Protein AF-A0A6I4ZKC5-F1 (afdb_monomer_lite)

pLDDT: mean 82.34, std 15.66, range [37.69, 96.44]

Sequence (101 aa):
MPADLEAIVAAARRGTLEFTDHYIHERMGMDRRPWYSEVIFGIAHGEPRIMDDDRGERDPRGAVCTIACQAPDGTNLIALVNYEAEPMRLITAYPADEENP

Foldseek 3Di:
DWDDLVVVLVCLVVVNAAEDCLAPPDDPPDPFFDDPNQVSCFSNPFPKDWPDWDQQPPDVVGTKTWIWGAGPVGFIKIWIWQVVDVVIYTYGMGTPPDDDD

Structure (mmCIF, N/CA/C/O backbone):
data_AF-A0A6I4ZKC5-F1
#
_entry.id   AF-A0A6I4ZKC5-F1
#
loop_
_atom_site.group_PDB
_atom_site.id
_atom_site.type_symbol
_atom_site.label_atom_id
_atom_site.label_alt_id
_atom_site.label_comp_id
_atom_site.label_asym_id
_atom_site.label_entity_id
_atom_site.label_seq_id
_atom_site.pdbx_PDB_ins_code
_atom_site.Cartn_x
_atom_site.Cartn_y
_atom_site.Cartn_z
_atom_site.occupancy
_atom_site.B_iso_or_equiv
_atom_site.auth_seq_id
_atom_site.auth_comp_id
_atom_site.auth_asym_id
_atom_site.auth_atom_id
_atom_site.pdbx_PDB_model_num
ATOM 1 N N . MET A 1 1 ? 9.979 4.155 -13.615 1.00 74.56 1 MET A N 1
ATOM 2 C CA . MET A 1 1 ? 9.036 5.254 -13.299 1.00 74.56 1 MET A CA 1
ATOM 3 C C . MET A 1 1 ? 8.963 5.343 -11.780 1.00 74.56 1 MET A C 1
ATOM 5 O O . MET A 1 1 ? 9.042 4.279 -11.184 1.00 74.56 1 MET A O 1
ATOM 9 N N . PRO A 1 2 ? 8.934 6.531 -11.149 1.00 89.38 2 PRO A N 1
ATOM 10 C CA . PRO A 1 2 ? 8.695 6.614 -9.706 1.00 89.38 2 PRO A CA 1
ATOM 11 C C . PRO A 1 2 ? 7.272 6.160 -9.365 1.00 89.38 2 PRO A C 1
ATOM 13 O O . PRO A 1 2 ? 6.381 6.273 -10.209 1.00 89.38 2 PRO A O 1
ATOM 16 N N . ALA A 1 3 ? 7.062 5.699 -8.136 1.00 92.06 3 ALA A N 1
ATOM 17 C CA . ALA A 1 3 ? 5.730 5.392 -7.628 1.00 92.06 3 ALA A CA 1
ATOM 18 C C . ALA A 1 3 ? 4.790 6.615 -7.701 1.00 92.06 3 ALA A C 1
ATOM 20 O O . ALA A 1 3 ? 5.148 7.718 -7.279 1.00 92.06 3 ALA A O 1
ATOM 21 N N . ASP A 1 4 ? 3.577 6.409 -8.220 1.00 94.75 4 ASP A N 1
ATOM 22 C CA . ASP A 1 4 ? 2.534 7.433 -8.334 1.00 94.75 4 ASP A CA 1
ATOM 23 C C . ASP A 1 4 ? 1.459 7.205 -7.264 1.00 94.75 4 ASP A C 1
ATOM 25 O O . ASP A 1 4 ? 0.609 6.315 -7.372 1.00 94.75 4 ASP A O 1
ATOM 29 N N . LEU A 1 5 ? 1.506 8.024 -6.212 1.00 95.19 5 LEU A N 1
ATOM 30 C CA . LEU A 1 5 ? 0.566 7.936 -5.101 1.00 95.19 5 LEU A CA 1
ATOM 31 C C . LEU A 1 5 ? -0.882 8.173 -5.551 1.00 95.19 5 LEU A C 1
ATOM 33 O O . LEU A 1 5 ? -1.782 7.495 -5.058 1.00 95.19 5 LEU A O 1
ATOM 37 N N . GLU A 1 6 ? -1.129 9.096 -6.483 1.00 95.06 6 GLU A N 1
ATOM 38 C CA . GLU A 1 6 ? -2.488 9.396 -6.943 1.00 95.06 6 GLU A CA 1
ATOM 39 C C . GLU A 1 6 ? -3.088 8.202 -7.687 1.00 95.06 6 GLU A C 1
ATOM 41 O O . GLU A 1 6 ? -4.249 7.845 -7.458 1.00 95.06 6 GLU A O 1
ATOM 46 N N . ALA A 1 7 ? -2.285 7.538 -8.521 1.00 93.88 7 ALA A N 1
ATOM 47 C CA . ALA A 1 7 ? -2.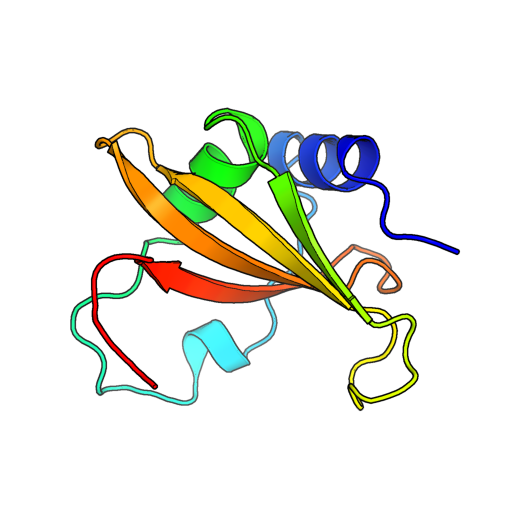695 6.328 -9.223 1.00 93.88 7 ALA A CA 1
ATOM 48 C C . ALA A 1 7 ? -3.010 5.179 -8.250 1.00 93.88 7 ALA A C 1
ATOM 50 O O . ALA A 1 7 ? -4.038 4.512 -8.394 1.00 93.88 7 ALA A O 1
ATOM 51 N N . ILE A 1 8 ? -2.183 4.988 -7.217 1.00 93.81 8 ILE A N 1
ATOM 52 C CA . ILE A 1 8 ? -2.396 3.949 -6.199 1.00 93.81 8 ILE A CA 1
ATOM 53 C C . ILE A 1 8 ? -3.662 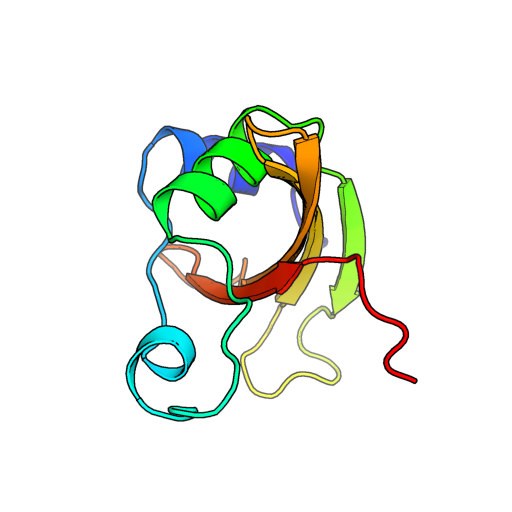4.233 -5.378 1.00 93.81 8 ILE A C 1
ATOM 55 O O . ILE A 1 8 ? -4.479 3.336 -5.158 1.00 93.81 8 ILE A O 1
ATOM 59 N N . VAL A 1 9 ? -3.888 5.489 -4.981 1.00 94.88 9 VAL A N 1
ATOM 60 C CA . VAL A 1 9 ? -5.118 5.912 -4.291 1.00 94.88 9 VAL A CA 1
ATOM 61 C C . VAL A 1 9 ? -6.345 5.701 -5.174 1.00 94.88 9 VAL A C 1
ATOM 63 O O . VAL A 1 9 ? -7.380 5.221 -4.703 1.00 94.88 9 VAL A O 1
ATOM 66 N N . ALA A 1 10 ? -6.251 6.027 -6.463 1.00 93.94 10 ALA A N 1
ATOM 67 C CA . ALA A 1 10 ? -7.330 5.793 -7.412 1.00 93.94 10 ALA A CA 1
ATOM 68 C C . ALA A 1 10 ? -7.635 4.294 -7.564 1.00 93.94 10 ALA A C 1
ATOM 70 O O . ALA A 1 10 ? -8.810 3.922 -7.594 1.00 93.94 10 ALA A O 1
ATOM 71 N N . ALA A 1 11 ? -6.608 3.441 -7.608 1.00 91.88 11 ALA A N 1
ATOM 72 C CA . ALA A 1 11 ? -6.766 1.990 -7.652 1.00 91.88 11 ALA A CA 1
ATOM 73 C C . ALA A 1 11 ? -7.437 1.450 -6.378 1.00 91.88 11 ALA A C 1
ATOM 75 O O . ALA A 1 11 ? -8.383 0.664 -6.464 1.00 91.88 11 ALA A O 1
ATOM 76 N N . ALA A 1 12 ? -7.025 1.931 -5.200 1.00 91.31 12 ALA A N 1
ATOM 77 C CA . ALA A 1 12 ? -7.642 1.562 -3.928 1.00 91.31 12 ALA A CA 1
ATOM 78 C C . ALA A 1 12 ? -9.128 1.958 -3.880 1.00 91.31 12 ALA A C 1
ATOM 80 O O . ALA A 1 12 ? -9.982 1.129 -3.573 1.00 91.31 12 ALA A O 1
ATOM 81 N N . ARG A 1 13 ? -9.468 3.191 -4.281 1.00 92.12 13 ARG A N 1
ATOM 82 C CA . ARG A 1 13 ? -10.861 3.681 -4.338 1.00 92.12 13 ARG A CA 1
ATOM 83 C C . ARG A 1 13 ? -11.744 2.895 -5.301 1.00 92.12 13 ARG A C 1
ATOM 85 O O . ARG A 1 13 ? -12.939 2.757 -5.062 1.00 92.12 13 ARG A O 1
ATOM 92 N N . ARG A 1 14 ? -11.170 2.414 -6.404 1.00 90.06 14 ARG A N 1
ATOM 93 C CA . ARG A 1 14 ? -11.881 1.596 -7.397 1.00 90.06 14 ARG A CA 1
ATOM 94 C C . ARG A 1 14 ? -11.963 0.122 -6.998 1.00 90.06 14 ARG A C 1
ATOM 96 O O . ARG A 1 14 ? -12.654 -0.628 -7.679 1.00 90.06 14 ARG A O 1
ATOM 103 N N . GLY A 1 15 ? -11.274 -0.290 -5.931 1.00 83.62 15 GLY A N 1
ATOM 104 C CA . GLY A 1 15 ? -11.181 -1.689 -5.520 1.00 83.62 15 GLY A CA 1
ATOM 105 C C . GLY A 1 15 ? -10.420 -2.554 -6.525 1.00 83.62 15 GLY A C 1
ATOM 106 O O . GLY A 1 15 ? -10.692 -3.745 -6.626 1.00 83.62 15 GLY A O 1
ATOM 107 N N . THR A 1 16 ? -9.508 -1.961 -7.301 1.00 85.25 16 THR A N 1
ATOM 108 C CA . THR A 1 16 ? -8.753 -2.661 -8.353 1.00 85.25 16 THR A CA 1
ATOM 109 C C . THR A 1 16 ? -7.378 -3.127 -7.892 1.00 85.25 16 THR A C 1
ATOM 111 O O . THR A 1 16 ? -6.613 -3.603 -8.718 1.00 85.25 16 THR A O 1
ATOM 114 N N . LEU A 1 17 ? -7.028 -2.967 -6.613 1.00 83.69 17 LEU A N 1
ATOM 115 C CA . LEU A 1 17 ? -5.815 -3.572 -6.065 1.00 83.69 17 LEU A CA 1
ATOM 116 C C . LEU A 1 17 ? -6.025 -5.085 -5.924 1.00 83.69 17 LEU A C 1
ATOM 118 O O . LEU A 1 17 ? -6.977 -5.516 -5.279 1.00 83.69 17 LEU A O 1
ATOM 122 N N . GLU A 1 18 ? -5.141 -5.881 -6.520 1.00 83.94 18 GLU A N 1
ATOM 123 C CA . GLU A 1 18 ? -5.093 -7.333 -6.328 1.00 83.94 18 GLU A CA 1
ATOM 124 C C . GLU A 1 18 ? -4.294 -7.696 -5.069 1.00 83.94 18 GLU A C 1
ATOM 126 O O . GLU A 1 18 ? -3.326 -7.024 -4.715 1.00 83.94 18 GLU A O 1
ATOM 131 N N . PHE A 1 19 ? -4.654 -8.797 -4.410 1.00 73.00 19 PHE A N 1
ATOM 132 C CA . PHE A 1 19 ? -3.941 -9.304 -3.232 1.00 73.00 19 PHE A CA 1
ATOM 133 C C . PHE A 1 19 ? -3.078 -10.480 -3.640 1.00 73.00 19 PHE A C 1
ATOM 135 O O . PHE A 1 19 ? -3.561 -11.426 -4.258 1.00 73.00 19 PHE A O 1
ATOM 142 N N . THR A 1 20 ? -1.802 -10.450 -3.270 1.00 69.12 20 THR A N 1
ATOM 143 C CA . THR A 1 20 ? -0.964 -11.645 -3.397 1.00 69.12 20 THR A CA 1
ATOM 144 C C . THR A 1 20 ? -1.161 -12.553 -2.187 1.00 69.12 20 THR A C 1
ATOM 146 O O . THR A 1 20 ? -1.200 -12.064 -1.058 1.00 69.12 20 THR A O 1
ATOM 149 N N . ASP A 1 21 ? -1.210 -13.872 -2.410 1.00 53.94 21 ASP A N 1
ATOM 150 C CA . ASP A 1 21 ? -1.412 -14.940 -1.407 1.00 53.94 21 ASP A CA 1
ATOM 151 C C . ASP A 1 21 ? -0.485 -14.890 -0.179 1.00 53.94 21 ASP A C 1
ATOM 153 O O . ASP A 1 21 ? -0.759 -15.539 0.829 1.00 53.94 21 ASP A O 1
ATOM 157 N N . HIS A 1 22 ? 0.566 -14.067 -0.200 1.00 53.94 22 HIS A N 1
ATOM 158 C CA . HIS A 1 22 ? 1.353 -13.725 0.988 1.00 53.94 22 HIS A CA 1
ATOM 159 C C . HIS A 1 22 ? 0.493 -13.104 2.117 1.00 53.94 22 HIS A C 1
ATOM 161 O O . HIS A 1 22 ? 0.879 -13.138 3.286 1.00 53.94 22 HIS A O 1
ATOM 167 N N . TYR A 1 23 ? -0.696 -12.586 1.780 1.00 52.56 23 TYR A N 1
ATOM 168 C CA . TYR A 1 23 ? -1.735 -12.154 2.717 1.00 52.56 23 TYR A CA 1
ATOM 169 C C . TYR A 1 23 ? -2.509 -13.324 3.360 1.00 52.56 23 TYR A C 1
ATOM 171 O O . TYR A 1 23 ? -2.882 -13.226 4.525 1.00 52.56 23 TYR A O 1
ATOM 179 N N . ILE A 1 24 ? -2.732 -14.430 2.637 1.00 44.78 24 ILE A N 1
ATOM 180 C CA . ILE A 1 24 ? -3.646 -15.512 3.051 1.00 44.78 24 ILE A CA 1
ATOM 181 C C . ILE A 1 24 ? -2.898 -16.732 3.609 1.00 44.78 24 ILE A C 1
ATOM 183 O O . ILE A 1 24 ? -3.392 -17.378 4.531 1.00 44.78 24 ILE A O 1
ATOM 187 N N . HIS A 1 25 ? -1.704 -17.052 3.099 1.00 44.28 25 HIS A N 1
ATOM 188 C CA . HIS A 1 25 ? -1.138 -18.391 3.283 1.00 44.28 25 HIS A CA 1
ATOM 189 C C . HIS A 1 25 ? 0.040 -18.530 4.260 1.00 44.28 25 HIS A C 1
ATOM 191 O O . HIS A 1 25 ? 0.240 -19.637 4.757 1.00 44.28 25 HIS A O 1
ATOM 197 N N . GLU A 1 26 ? 0.799 -17.479 4.601 1.00 47.00 26 GLU A N 1
ATOM 198 C CA . GLU A 1 26 ? 2.095 -17.699 5.278 1.00 47.00 26 GLU A CA 1
ATOM 199 C C . GLU A 1 26 ? 2.204 -17.411 6.783 1.00 47.00 26 GLU A C 1
ATOM 201 O O . GLU A 1 26 ? 3.203 -17.827 7.368 1.00 47.00 26 GLU A O 1
ATOM 206 N N . ARG A 1 27 ? 1.241 -16.794 7.486 1.00 46.31 27 ARG A N 1
ATOM 207 C CA . ARG A 1 27 ? 1.414 -16.580 8.946 1.00 46.31 27 ARG A CA 1
ATOM 208 C C . ARG A 1 27 ? 0.129 -16.636 9.770 1.00 46.31 27 ARG A C 1
ATOM 210 O O . ARG A 1 27 ? -0.393 -15.606 10.184 1.00 46.31 27 ARG A O 1
ATOM 217 N N . MET A 1 28 ? -0.274 -17.849 10.152 1.00 42.91 28 MET A N 1
ATOM 218 C CA . MET A 1 28 ? -1.081 -18.110 11.359 1.00 42.91 28 MET A CA 1
ATOM 219 C C . MET A 1 28 ? -0.290 -17.785 12.649 1.00 42.91 28 MET A C 1
ATOM 221 O O . MET A 1 28 ? -0.056 -18.657 13.479 1.00 42.91 28 MET A O 1
ATOM 225 N N . GLY A 1 29 ? 0.202 -16.551 12.790 1.00 49.12 29 GLY A N 1
ATOM 226 C CA . GLY A 1 29 ? 1.074 -16.171 13.910 1.00 49.12 29 GLY A CA 1
ATOM 227 C C . GLY A 1 29 ? 1.239 -14.671 14.154 1.00 49.12 29 GLY A C 1
ATOM 228 O O . GLY A 1 29 ? 2.157 -14.280 14.864 1.00 49.12 29 GLY A O 1
ATOM 229 N N . MET A 1 30 ? 0.395 -13.822 13.565 1.00 53.38 30 MET A N 1
ATOM 230 C CA . MET A 1 30 ? 0.317 -12.403 13.923 1.00 53.38 30 MET A CA 1
ATOM 231 C C . MET A 1 30 ? -1.140 -12.065 14.233 1.00 53.38 30 MET A C 1
ATOM 233 O O . MET A 1 30 ? -1.932 -11.882 13.314 1.00 53.38 30 MET A O 1
ATOM 237 N N . ASP A 1 31 ? -1.474 -11.952 15.519 1.00 55.12 31 ASP A N 1
ATOM 238 C CA . ASP A 1 31 ? -2.827 -11.629 16.008 1.00 55.12 31 ASP A CA 1
ATOM 239 C C . ASP A 1 31 ? -3.275 -10.187 15.677 1.00 55.12 31 ASP A C 1
ATOM 241 O O . ASP A 1 31 ? -4.402 -9.801 15.976 1.00 55.12 31 ASP A O 1
ATOM 245 N N . ARG A 1 32 ? -2.404 -9.368 15.069 1.00 59.88 32 ARG A N 1
ATOM 246 C CA . ARG A 1 32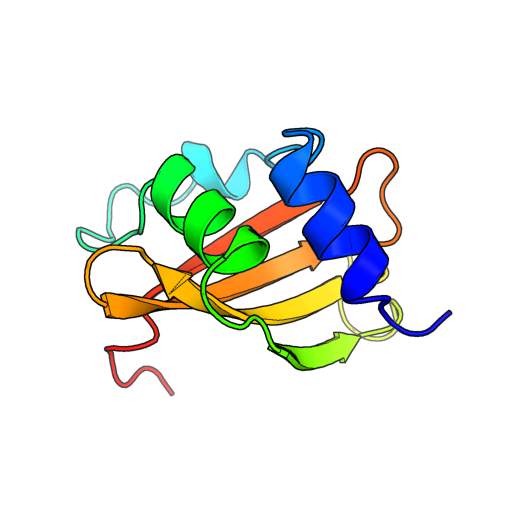 ? -2.600 -7.922 14.861 1.00 59.88 32 ARG A CA 1
ATOM 247 C C . ARG A 1 32 ? -2.398 -7.477 13.410 1.00 59.88 32 ARG A C 1
ATOM 249 O O . ARG A 1 32 ? -1.638 -6.551 13.150 1.00 59.88 32 ARG A O 1
ATOM 256 N N . ARG A 1 33 ? -3.026 -8.137 12.435 1.00 69.94 33 ARG A N 1
ATOM 257 C CA . ARG A 1 33 ? -3.018 -7.640 11.045 1.00 69.94 33 ARG A CA 1
ATOM 258 C C . ARG A 1 33 ? -4.275 -6.825 10.740 1.00 69.94 33 ARG A C 1
ATOM 260 O O . ARG A 1 33 ? -5.353 -7.260 11.139 1.00 69.94 33 ARG A O 1
ATOM 267 N N . PRO A 1 34 ? -4.153 -5.698 10.015 1.00 74.44 34 PRO A N 1
ATOM 268 C CA . PRO A 1 34 ? -5.311 -4.951 9.554 1.00 74.44 34 PRO A CA 1
ATOM 269 C C . PRO A 1 34 ? -6.115 -5.786 8.557 1.00 74.44 34 PRO A C 1
ATOM 271 O O . PRO A 1 34 ? -5.568 -6.513 7.712 1.00 74.44 34 PRO A O 1
ATOM 274 N N . TRP A 1 35 ? -7.430 -5.659 8.636 1.00 81.75 35 TRP A N 1
ATOM 275 C CA . TRP A 1 35 ? -8.346 -6.238 7.672 1.00 81.75 35 TRP A CA 1
ATOM 276 C C . TRP A 1 35 ? -8.160 -5.586 6.310 1.00 81.75 35 TRP A C 1
ATOM 278 O O . TRP A 1 35 ? -7.830 -4.408 6.190 1.00 81.75 35 TRP A O 1
ATOM 288 N N . TYR A 1 36 ? -8.448 -6.350 5.259 1.00 80.44 36 TYR A N 1
ATOM 289 C CA . TYR A 1 36 ? -8.380 -5.868 3.885 1.00 80.44 36 TYR A CA 1
ATOM 290 C C . TYR A 1 36 ? -9.074 -4.506 3.696 1.00 80.44 36 TYR A C 1
ATOM 292 O O . TYR A 1 36 ? -8.490 -3.565 3.153 1.00 80.44 36 TYR A O 1
ATOM 300 N N . SER A 1 37 ? -10.305 -4.386 4.194 1.00 84.56 37 SER A N 1
ATOM 301 C CA . SER A 1 37 ? -11.070 -3.147 4.106 1.00 84.56 37 SER A CA 1
ATOM 302 C C . SER A 1 37 ? -10.368 -1.987 4.807 1.00 84.56 37 SER A C 1
ATOM 304 O O . SER A 1 37 ? -10.365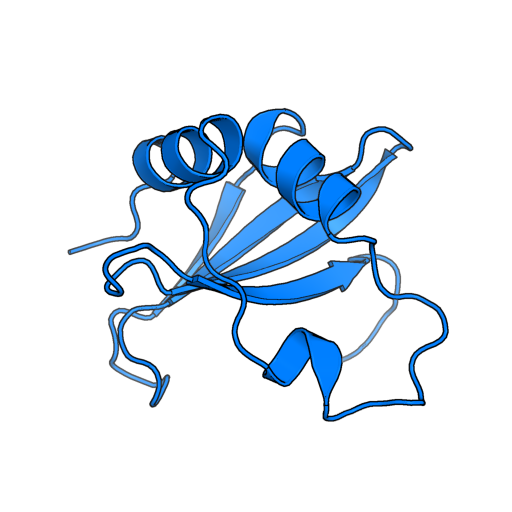 -0.889 4.269 1.00 84.56 37 SER A O 1
ATOM 306 N N . GLU A 1 38 ? -9.739 -2.214 5.960 1.00 88.50 38 GLU A N 1
ATOM 307 C CA . GLU A 1 38 ? -9.023 -1.174 6.711 1.00 88.50 38 GLU A CA 1
ATOM 308 C C . GLU A 1 38 ? -7.818 -0.655 5.934 1.00 88.50 38 GLU A C 1
ATOM 310 O O . GLU A 1 38 ? -7.612 0.554 5.878 1.00 88.50 38 GLU A O 1
ATOM 315 N N . VAL A 1 39 ? -7.075 -1.544 5.267 1.00 88.44 39 VAL A N 1
ATOM 316 C CA . VAL A 1 39 ? -5.939 -1.149 4.424 1.00 88.44 39 VAL A CA 1
ATOM 317 C C . VAL A 1 39 ? -6.408 -0.313 3.238 1.00 88.44 39 VAL A C 1
ATOM 319 O O . VAL A 1 39 ? -5.836 0.739 2.965 1.00 88.44 39 VAL A O 1
ATOM 322 N N . ILE A 1 40 ? -7.470 -0.737 2.546 1.00 90.50 40 ILE A N 1
ATOM 323 C CA . ILE A 1 40 ? -8.022 0.038 1.427 1.00 90.50 40 ILE A CA 1
ATOM 324 C C . ILE A 1 40 ? -8.553 1.379 1.895 1.00 90.50 40 ILE A C 1
ATOM 326 O 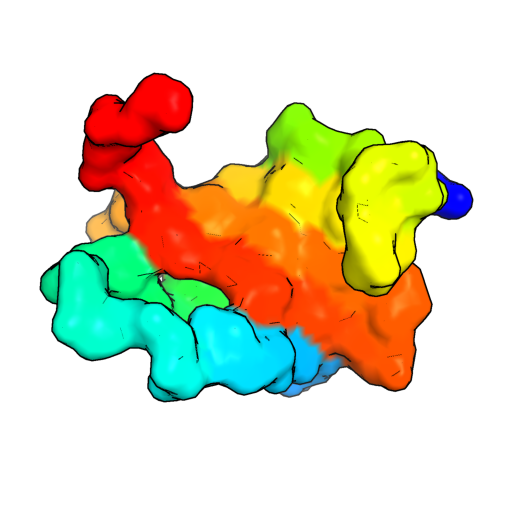O . ILE A 1 40 ? -8.252 2.387 1.262 1.00 90.50 40 ILE A O 1
ATOM 330 N N . PHE A 1 41 ? -9.311 1.414 2.991 1.00 90.12 41 PHE A N 1
ATOM 331 C CA . PHE A 1 41 ? -9.791 2.669 3.553 1.00 90.12 41 PHE A CA 1
ATOM 332 C C . PHE A 1 41 ? -8.626 3.574 3.945 1.00 90.12 41 PHE A C 1
ATOM 334 O O . PHE A 1 41 ? -8.659 4.761 3.626 1.00 90.12 41 PHE A O 1
ATOM 341 N N . GLY A 1 42 ? -7.578 3.013 4.548 1.00 91.94 42 GLY A N 1
ATOM 342 C CA . GLY A 1 42 ? -6.382 3.756 4.907 1.00 91.94 42 GLY A CA 1
ATOM 343 C C . GLY A 1 42 ? -5.703 4.375 3.697 1.00 91.94 42 GLY A C 1
ATOM 344 O O . GLY A 1 42 ? -5.502 5.587 3.662 1.00 91.94 42 GLY A O 1
ATOM 345 N N . ILE A 1 43 ? -5.448 3.591 2.651 1.00 94.12 43 ILE A N 1
ATOM 346 C CA . ILE A 1 43 ? -4.851 4.108 1.415 1.00 94.12 43 ILE A CA 1
ATOM 347 C C . ILE A 1 43 ? -5.790 5.114 0.732 1.00 94.12 43 ILE A C 1
ATOM 349 O O . ILE A 1 43 ? -5.345 6.134 0.227 1.00 94.12 43 ILE A O 1
ATOM 353 N N . ALA A 1 44 ? -7.098 4.873 0.702 1.00 93.50 44 ALA A N 1
ATOM 354 C CA . ALA A 1 44 ? -8.032 5.705 -0.051 1.00 93.50 44 ALA A CA 1
ATOM 355 C C . ALA A 1 44 ? -8.391 7.038 0.636 1.00 93.50 44 ALA A C 1
ATOM 357 O O . ALA A 1 44 ? -8.738 8.005 -0.064 1.00 93.50 44 ALA A O 1
ATOM 358 N N . HIS A 1 45 ? -8.347 7.081 1.974 1.00 90.69 45 HIS A N 1
ATOM 359 C CA . HIS A 1 45 ? -8.911 8.163 2.790 1.00 90.69 45 HIS A CA 1
ATOM 360 C C . HIS A 1 45 ? -8.017 8.653 3.942 1.00 90.69 45 HIS A C 1
ATOM 362 O O . HIS A 1 45 ? -8.189 9.793 4.364 1.00 90.69 45 HIS A O 1
ATOM 368 N N . GLY A 1 46 ? -7.079 7.848 4.441 1.00 83.56 46 GLY A N 1
ATOM 369 C CA . GLY A 1 46 ? -6.279 8.131 5.638 1.00 83.56 46 GLY A CA 1
ATOM 370 C C . GLY A 1 46 ? -4.969 8.869 5.382 1.00 83.56 46 GLY A C 1
ATOM 371 O O . GLY A 1 46 ? -3.947 8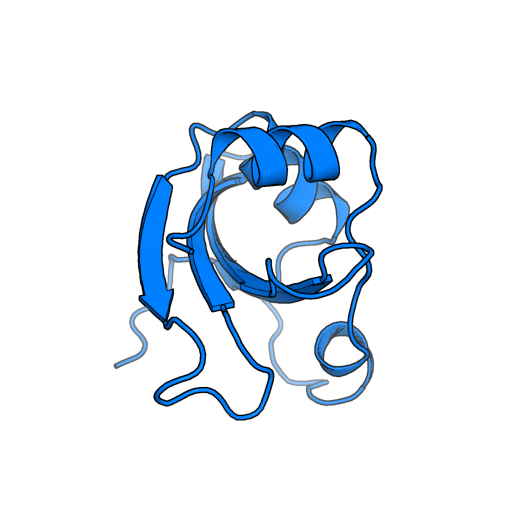.459 5.926 1.00 83.56 46 GLY A O 1
ATOM 372 N N . GLU A 1 47 ? -4.991 9.887 4.515 1.00 89.62 47 GLU A N 1
ATOM 373 C CA . GLU A 1 47 ? -3.820 10.707 4.147 1.00 89.62 47 GLU A CA 1
ATOM 374 C C . GLU A 1 47 ? -2.559 9.869 3.843 1.00 89.62 47 GLU A C 1
ATOM 376 O O . GLU A 1 47 ? -1.542 9.968 4.536 1.00 89.62 47 GLU A O 1
ATOM 381 N N . PRO A 1 48 ? -2.610 8.997 2.821 1.00 94.81 48 PRO A N 1
ATOM 382 C CA . PRO A 1 48 ? -1.504 8.104 2.520 1.00 94.81 48 PRO A CA 1
ATOM 383 C C . PRO A 1 48 ? -0.260 8.888 2.090 1.00 94.81 48 PRO A C 1
ATOM 385 O O . PRO A 1 48 ? -0.345 9.936 1.449 1.00 94.81 48 PRO A O 1
ATOM 388 N N . ARG A 1 49 ? 0.916 8.338 2.376 1.00 96.44 49 ARG A N 1
ATOM 389 C CA . ARG A 1 49 ? 2.207 8.877 1.942 1.00 96.44 49 ARG A CA 1
ATOM 390 C C . ARG A 1 49 ? 3.147 7.755 1.539 1.00 96.44 49 ARG A C 1
ATOM 392 O O . ARG A 1 49 ? 3.213 6.730 2.214 1.00 96.44 49 ARG A O 1
ATOM 399 N N . ILE A 1 50 ? 3.910 7.968 0.475 1.00 96.19 50 ILE A N 1
ATOM 400 C CA . ILE A 1 50 ? 4.999 7.062 0.101 1.00 96.19 50 ILE A CA 1
ATOM 401 C C . ILE A 1 50 ? 6.177 7.322 1.043 1.00 96.19 50 ILE A C 1
ATOM 403 O O . ILE A 1 50 ? 6.621 8.459 1.191 1.00 96.19 50 ILE A O 1
ATOM 407 N N . MET A 1 51 ? 6.651 6.264 1.691 1.00 95.75 51 MET A N 1
ATOM 408 C CA . MET A 1 51 ? 7.784 6.272 2.618 1.00 95.75 51 MET A CA 1
ATOM 409 C C . MET A 1 51 ? 9.078 5.808 1.952 1.00 95.75 51 MET A C 1
ATOM 411 O O . MET A 1 51 ? 10.138 6.351 2.246 1.00 95.75 51 MET A O 1
ATOM 415 N N . ASP A 1 52 ? 8.983 4.811 1.071 1.00 94.81 52 ASP A N 1
ATOM 416 C CA . ASP A 1 52 ? 10.101 4.271 0.294 1.00 94.81 52 ASP A CA 1
ATOM 417 C C . ASP A 1 52 ? 9.605 3.848 -1.093 1.00 94.81 52 ASP A C 1
ATOM 419 O O . ASP A 1 52 ? 8.459 3.410 -1.235 1.00 94.81 52 ASP A O 1
ATOM 423 N N . ASP A 1 53 ? 10.463 3.983 -2.100 1.00 95.56 53 ASP A N 1
ATOM 424 C CA . ASP A 1 53 ? 10.194 3.642 -3.501 1.00 95.56 53 ASP A CA 1
ATOM 425 C C . ASP A 1 53 ? 11.359 2.808 -4.044 1.00 95.56 53 ASP A C 1
ATOM 427 O O . ASP A 1 53 ? 12.440 3.333 -4.318 1.00 95.56 53 ASP A O 1
ATOM 431 N N . ASP A 1 54 ? 11.136 1.505 -4.199 1.00 93.69 54 ASP A N 1
ATOM 432 C CA . ASP A 1 54 ? 12.061 0.591 -4.854 1.00 93.69 54 ASP A CA 1
ATOM 433 C C . ASP A 1 54 ? 11.627 0.373 -6.300 1.00 93.69 54 ASP A C 1
ATOM 435 O O . ASP A 1 54 ? 10.572 -0.189 -6.582 1.00 93.69 54 ASP A O 1
ATOM 439 N N . ARG A 1 55 ? 12.469 0.781 -7.246 1.00 93.12 55 ARG A N 1
ATOM 440 C CA . ARG A 1 55 ? 12.148 0.743 -8.679 1.00 93.12 55 ARG A CA 1
ATOM 441 C C . ARG A 1 55 ? 12.495 -0.596 -9.336 1.00 93.12 55 ARG A C 1
ATOM 443 O O . ARG A 1 55 ? 12.832 -0.623 -10.518 1.00 93.12 55 ARG A O 1
ATOM 450 N N . GLY A 1 56 ? 12.434 -1.682 -8.565 1.00 87.69 56 GLY A N 1
ATOM 451 C CA . GLY A 1 56 ? 12.808 -3.033 -8.985 1.00 87.69 56 GLY A CA 1
ATOM 452 C C . GLY A 1 56 ? 14.313 -3.292 -8.907 1.00 87.69 56 GLY A C 1
ATOM 453 O O . GLY A 1 56 ? 14.824 -4.174 -9.592 1.00 87.69 56 GLY A O 1
ATOM 454 N N . GLU A 1 57 ? 15.035 -2.512 -8.101 1.00 89.25 57 GLU A N 1
ATOM 455 C CA . GLU A 1 57 ? 16.482 -2.657 -7.929 1.00 89.25 57 GLU A CA 1
ATOM 456 C C . GLU A 1 57 ? 16.824 -3.682 -6.845 1.00 89.25 57 GLU A C 1
ATOM 458 O O . GLU A 1 57 ? 17.831 -4.384 -6.964 1.00 89.25 57 GLU A O 1
ATOM 463 N N . ARG A 1 58 ? 16.005 -3.779 -5.787 1.00 86.69 58 ARG A N 1
ATOM 464 C CA . ARG A 1 58 ? 16.271 -4.684 -4.652 1.00 86.69 58 ARG A CA 1
ATOM 465 C C . ARG A 1 58 ? 15.154 -5.695 -4.427 1.00 86.69 58 ARG A C 1
ATOM 467 O O . ARG A 1 58 ? 15.429 -6.791 -3.938 1.00 86.69 58 ARG A O 1
ATOM 474 N N . ASP A 1 59 ? 13.913 -5.358 -4.774 1.00 82.12 59 ASP A N 1
ATOM 475 C CA . ASP A 1 59 ? 12.775 -6.251 -4.570 1.00 82.12 59 ASP A CA 1
ATOM 476 C C . ASP A 1 59 ? 12.585 -7.219 -5.757 1.00 82.12 59 ASP A C 1
ATOM 478 O O . ASP A 1 59 ? 12.384 -6.779 -6.891 1.00 82.12 59 ASP A O 1
ATOM 482 N N . PRO A 1 60 ? 12.595 -8.549 -5.537 1.00 83.62 60 PRO A N 1
ATOM 483 C CA . PRO A 1 60 ? 12.416 -9.523 -6.615 1.00 83.62 60 PRO A CA 1
ATOM 484 C C . PRO A 1 60 ? 11.007 -9.508 -7.228 1.00 83.62 60 PRO A C 1
ATOM 486 O O . PRO A 1 60 ? 10.776 -10.166 -8.242 1.00 83.62 60 PRO A O 1
ATOM 489 N N . ARG A 1 61 ? 10.050 -8.801 -6.614 1.00 82.62 61 ARG A N 1
ATOM 490 C CA . ARG A 1 61 ? 8.675 -8.659 -7.111 1.00 82.62 61 ARG A CA 1
ATOM 491 C C . ARG A 1 61 ? 8.542 -7.549 -8.160 1.00 82.62 61 ARG A C 1
ATOM 493 O O . ARG A 1 61 ? 7.449 -7.405 -8.698 1.00 82.62 61 ARG A O 1
ATOM 500 N N . GLY A 1 62 ? 9.610 -6.808 -8.462 1.00 88.94 62 GLY A N 1
ATOM 501 C CA . GLY A 1 62 ? 9.597 -5.667 -9.381 1.00 88.94 62 GLY A CA 1
ATOM 502 C C . GLY A 1 62 ? 9.482 -4.340 -8.638 1.00 88.94 62 GLY A C 1
ATOM 503 O O . GLY A 1 62 ? 9.912 -4.232 -7.489 1.00 88.94 62 GLY A O 1
ATOM 504 N N . ALA A 1 63 ? 8.916 -3.323 -9.285 1.00 93.62 63 ALA A N 1
ATOM 505 C CA . ALA A 1 63 ? 8.817 -1.994 -8.690 1.00 93.62 63 ALA A CA 1
ATOM 506 C C . ALA A 1 63 ? 7.748 -1.933 -7.576 1.00 93.62 63 ALA A C 1
ATOM 508 O O . ALA A 1 63 ? 6.551 -2.146 -7.811 1.00 93.62 63 ALA A O 1
ATOM 509 N N . VAL A 1 64 ? 8.184 -1.646 -6.347 1.00 93.94 64 VAL A N 1
ATOM 510 C CA . VAL A 1 64 ? 7.350 -1.621 -5.140 1.00 93.94 64 VAL A CA 1
ATOM 511 C C . VAL A 1 64 ? 7.533 -0.331 -4.352 1.00 93.94 64 VAL A C 1
ATOM 513 O O . VAL A 1 64 ? 8.622 0.230 -4.284 1.00 93.94 64 VAL A O 1
ATOM 516 N N . CYS A 1 65 ? 6.478 0.134 -3.693 1.00 95.38 65 CYS A N 1
ATOM 517 C CA . CYS A 1 65 ? 6.558 1.263 -2.777 1.00 95.38 65 CYS A CA 1
ATOM 518 C C . CYS A 1 65 ? 5.933 0.936 -1.424 1.00 95.38 65 CYS A C 1
ATOM 520 O O . CYS A 1 65 ? 4.910 0.249 -1.334 1.00 95.38 65 CYS A O 1
ATOM 522 N N . THR A 1 66 ? 6.534 1.483 -0.374 1.00 94.75 66 THR A N 1
ATOM 523 C CA . THR A 1 66 ? 6.000 1.434 0.986 1.00 94.75 66 THR A CA 1
ATOM 524 C C . THR A 1 66 ? 5.125 2.657 1.217 1.00 94.75 66 THR A C 1
ATOM 526 O O . THR A 1 66 ? 5.578 3.785 1.040 1.00 94.75 66 THR A O 1
ATOM 529 N N . ILE A 1 67 ? 3.884 2.447 1.638 1.00 95.12 67 ILE A N 1
ATOM 530 C CA . ILE A 1 67 ? 2.887 3.481 1.899 1.00 95.12 67 ILE A CA 1
ATOM 531 C C . ILE A 1 67 ? 2.550 3.474 3.383 1.00 95.12 67 ILE A C 1
ATOM 533 O O . ILE A 1 67 ? 2.124 2.455 3.915 1.00 95.12 67 ILE A O 1
ATOM 537 N N . ALA A 1 68 ? 2.698 4.619 4.040 1.00 94.75 68 ALA A N 1
ATOM 538 C CA . ALA A 1 68 ? 2.108 4.848 5.351 1.00 94.75 68 ALA A CA 1
ATOM 539 C C . ALA A 1 68 ? 0.727 5.484 5.178 1.00 94.75 68 ALA A C 1
ATOM 541 O O . ALA A 1 68 ? 0.577 6.396 4.369 1.00 94.75 68 ALA A O 1
ATOM 542 N N . CYS A 1 69 ? -0.273 5.014 5.914 1.00 93.94 69 CYS A N 1
ATOM 543 C CA . CYS A 1 69 ? -1.639 5.538 5.877 1.00 93.94 69 CYS A CA 1
ATOM 544 C C . CYS A 1 69 ? -2.363 5.262 7.201 1.00 93.94 69 CYS A C 1
ATOM 546 O O . CYS A 1 69 ? -1.814 4.570 8.055 1.00 93.94 69 CYS A O 1
ATOM 548 N N . GLN A 1 70 ? -3.573 5.788 7.388 1.00 92.94 70 GLN A N 1
ATOM 549 C CA . GLN A 1 70 ? -4.338 5.603 8.626 1.00 92.94 70 GLN A CA 1
ATOM 550 C C . GLN A 1 70 ? -5.701 4.951 8.377 1.00 92.94 70 GLN A C 1
ATOM 552 O O . GLN A 1 70 ? -6.505 5.455 7.599 1.00 92.94 70 GLN A O 1
ATOM 557 N N . ALA A 1 71 ? -5.986 3.842 9.055 1.00 89.38 71 ALA A N 1
ATOM 558 C CA . ALA A 1 71 ? -7.294 3.198 9.023 1.00 89.38 71 ALA A CA 1
ATOM 559 C C . ALA A 1 71 ? -8.393 4.083 9.658 1.00 89.38 71 ALA A C 1
ATOM 561 O O . ALA A 1 71 ? -8.090 4.990 10.436 1.00 89.38 71 ALA A O 1
ATOM 562 N N . PRO A 1 72 ? -9.689 3.834 9.369 1.00 88.38 72 PRO A N 1
ATOM 563 C CA . PRO A 1 72 ? -10.793 4.641 9.907 1.00 88.38 72 PRO A CA 1
ATOM 564 C C . PRO A 1 72 ? -10.888 4.694 11.437 1.00 88.38 72 PRO A C 1
ATOM 566 O O . PRO A 1 72 ? -11.470 5.629 11.981 1.00 88.38 72 PRO A O 1
ATOM 569 N N . ASP A 1 73 ? -10.352 3.690 12.128 1.00 87.50 73 ASP A N 1
ATOM 570 C CA . ASP A 1 73 ? -10.288 3.611 13.589 1.00 87.50 73 ASP A CA 1
ATOM 571 C C . ASP A 1 73 ? -9.104 4.391 14.193 1.00 87.50 73 ASP A C 1
ATOM 573 O O . ASP A 1 73 ? -8.966 4.464 15.414 1.00 87.50 73 ASP A O 1
ATOM 577 N N . GLY A 1 74 ? -8.276 5.014 13.349 1.00 87.50 74 GLY A N 1
ATOM 578 C CA . GLY A 1 74 ? -7.101 5.782 13.741 1.00 87.50 74 GLY A CA 1
ATOM 579 C C . GLY A 1 74 ? -5.801 4.978 13.759 1.00 87.50 74 GLY A C 1
ATOM 580 O O . GLY A 1 74 ? -4.742 5.571 13.981 1.00 87.50 74 GLY A O 1
ATOM 581 N N . THR A 1 75 ? -5.834 3.667 13.499 1.00 86.56 75 THR A N 1
ATOM 582 C CA . THR A 1 75 ? -4.624 2.842 13.469 1.00 86.56 75 THR A CA 1
ATOM 583 C C . THR A 1 75 ? -3.739 3.220 12.285 1.00 86.56 75 THR A C 1
ATOM 585 O O . THR A 1 75 ? -4.167 3.223 11.130 1.00 86.56 75 THR A O 1
ATOM 588 N N . ASN A 1 76 ? -2.472 3.523 12.561 1.00 89.75 76 ASN A N 1
ATOM 589 C CA . ASN A 1 76 ? -1.482 3.757 11.516 1.00 89.75 76 ASN A CA 1
ATOM 590 C C . ASN A 1 76 ? -1.107 2.426 10.865 1.00 89.75 76 ASN A C 1
ATOM 592 O O . ASN A 1 76 ? -0.857 1.448 11.562 1.00 89.75 76 ASN A O 1
ATOM 596 N N . LEU A 1 77 ? -1.021 2.396 9.541 1.00 88.94 77 LEU A N 1
ATOM 597 C CA . LEU A 1 77 ? -0.712 1.221 8.739 1.00 88.94 77 LEU A CA 1
ATOM 598 C C . LEU A 1 77 ? 0.483 1.492 7.830 1.00 88.94 77 LEU A C 1
ATOM 600 O O . LEU A 1 77 ? 0.619 2.581 7.271 1.00 88.94 77 LEU A O 1
ATOM 604 N N . ILE A 1 78 ? 1.297 0.463 7.625 1.00 90.94 78 ILE A N 1
ATOM 605 C CA . ILE A 1 78 ? 2.309 0.399 6.576 1.00 90.94 78 ILE A CA 1
ATOM 606 C C . ILE A 1 78 ? 1.879 -0.664 5.569 1.00 90.94 78 ILE A C 1
ATOM 608 O O . ILE A 1 78 ? 1.629 -1.806 5.943 1.00 90.94 78 ILE A O 1
ATOM 612 N N . ALA A 1 79 ? 1.798 -0.291 4.296 1.00 90.25 79 ALA A N 1
ATOM 613 C CA . ALA A 1 79 ? 1.414 -1.148 3.183 1.00 90.25 79 ALA A CA 1
ATOM 614 C C . ALA A 1 79 ? 2.531 -1.198 2.135 1.00 90.25 79 ALA A C 1
ATOM 616 O O . ALA A 1 79 ? 3.092 -0.169 1.779 1.00 90.25 79 ALA A O 1
ATOM 617 N N . LEU A 1 80 ? 2.834 -2.380 1.607 1.00 91.50 80 LEU A N 1
ATOM 618 C CA . LEU A 1 80 ? 3.747 -2.553 0.479 1.00 91.50 80 LEU A CA 1
ATOM 619 C C . LEU A 1 80 ? 2.927 -2.820 -0.782 1.00 91.50 80 LEU A C 1
ATOM 621 O O . LEU A 1 80 ? 2.179 -3.800 -0.837 1.00 91.50 80 LEU A O 1
ATOM 625 N N . VAL A 1 81 ? 3.078 -1.965 -1.788 1.00 92.38 81 VAL A N 1
ATOM 626 C CA . VAL A 1 81 ? 2.332 -2.037 -3.049 1.00 92.38 81 VAL A CA 1
ATOM 627 C C . VAL A 1 81 ? 3.302 -2.245 -4.200 1.00 92.38 81 VAL A C 1
ATOM 629 O O . VAL A 1 81 ? 4.251 -1.485 -4.346 1.00 92.38 81 VAL A O 1
ATOM 632 N N . ASN A 1 82 ? 3.046 -3.249 -5.033 1.00 93.12 82 ASN A N 1
ATOM 633 C CA . ASN A 1 82 ? 3.668 -3.367 -6.344 1.00 93.12 82 ASN A CA 1
ATOM 634 C C . ASN A 1 82 ? 2.857 -2.532 -7.337 1.00 93.12 82 ASN A C 1
ATOM 636 O O . ASN A 1 82 ? 1.705 -2.865 -7.636 1.00 93.12 82 ASN A O 1
ATOM 640 N N . TYR A 1 83 ? 3.461 -1.441 -7.801 1.00 92.50 83 TYR A N 1
ATOM 641 C CA . TYR A 1 83 ? 2.829 -0.474 -8.697 1.00 92.50 83 TYR A CA 1
ATOM 642 C C . TYR A 1 83 ? 3.156 -0.725 -10.177 1.00 92.50 83 TYR A C 1
ATOM 644 O O . TYR A 1 83 ? 2.590 -0.061 -11.041 1.00 92.50 83 TYR A O 1
ATOM 652 N N . GLU A 1 84 ? 4.061 -1.660 -10.472 1.00 90.69 84 GLU A N 1
ATOM 653 C CA . GLU A 1 84 ? 4.368 -2.121 -11.831 1.00 90.69 84 GLU A CA 1
ATOM 654 C C . GLU A 1 84 ? 3.393 -3.208 -12.306 1.00 90.69 84 GLU A C 1
ATOM 656 O O . GLU A 1 84 ? 3.145 -3.342 -13.503 1.00 90.69 84 GLU A O 1
ATOM 661 N N . ALA A 1 85 ? 2.820 -3.983 -11.382 1.00 84.44 85 ALA A N 1
ATOM 662 C CA . ALA A 1 85 ? 1.827 -4.997 -11.704 1.00 84.44 85 ALA A CA 1
ATOM 663 C C . ALA A 1 85 ? 0.552 -4.376 -12.304 1.00 84.44 85 ALA A C 1
ATOM 665 O O . ALA A 1 85 ? 0.064 -3.347 -11.834 1.00 84.44 85 ALA A O 1
ATOM 666 N N . GLU A 1 86 ? -0.029 -5.053 -13.298 1.00 86.44 86 GLU A N 1
ATOM 667 C CA . GLU A 1 86 ? -1.345 -4.726 -13.850 1.00 86.44 86 GLU A CA 1
ATOM 668 C C . GLU A 1 86 ? -2.310 -5.913 -13.658 1.00 86.44 86 GLU A C 1
ATOM 670 O O . GLU A 1 86 ? -2.127 -6.956 -14.295 1.00 86.44 86 GLU A O 1
ATOM 675 N N . PRO A 1 87 ? -3.333 -5.783 -12.791 1.00 85.88 87 PRO A N 1
ATOM 676 C CA . PRO A 1 87 ? -3.583 -4.643 -11.901 1.00 85.88 87 PRO A CA 1
ATOM 677 C C . PRO A 1 87 ? -2.537 -4.532 -10.771 1.00 85.88 87 PRO A C 1
ATOM 679 O O . PRO A 1 87 ? -1.866 -5.509 -10.434 1.00 85.88 87 PRO A O 1
ATOM 682 N N . MET A 1 88 ? -2.414 -3.338 -10.175 1.00 92.06 88 MET A N 1
ATOM 683 C CA . MET A 1 88 ? -1.493 -3.092 -9.054 1.00 92.06 88 MET A CA 1
ATOM 684 C C . MET A 1 88 ? -1.791 -4.040 -7.894 1.00 92.06 88 MET A C 1
ATOM 686 O O . MET A 1 88 ? -2.952 -4.367 -7.634 1.00 92.06 88 MET A O 1
ATOM 690 N N . ARG A 1 89 ? -0.754 -4.458 -7.162 1.00 89.75 89 ARG A N 1
ATOM 691 C CA . ARG A 1 89 ? -0.891 -5.486 -6.122 1.00 89.75 89 ARG A CA 1
ATOM 692 C C . ARG A 1 89 ? -0.547 -4.971 -4.736 1.00 89.75 89 ARG A C 1
ATOM 694 O O . ARG A 1 89 ? 0.562 -4.490 -4.517 1.00 89.75 89 ARG A O 1
ATOM 701 N N . LEU A 1 90 ? -1.457 -5.151 -3.780 1.00 88.88 90 LEU A N 1
ATOM 702 C CA . LEU A 1 90 ? -1.126 -5.058 -2.362 1.00 88.88 90 LEU A CA 1
ATOM 703 C C . LEU A 1 90 ? -0.402 -6.344 -1.953 1.00 88.88 90 LEU A C 1
ATOM 705 O O . LEU A 1 90 ? -0.974 -7.436 -1.955 1.00 88.88 90 LEU A O 1
ATOM 709 N N . ILE A 1 91 ? 0.865 -6.196 -1.585 1.00 84.94 91 ILE A N 1
ATOM 710 C CA . ILE A 1 91 ? 1.734 -7.318 -1.243 1.00 84.94 91 ILE A CA 1
ATOM 711 C C . ILE A 1 91 ? 1.602 -7.687 0.235 1.00 84.94 91 ILE A C 1
ATOM 713 O O . ILE A 1 91 ? 1.470 -8.858 0.583 1.00 84.94 91 ILE A O 1
ATOM 717 N N . THR A 1 92 ? 1.642 -6.687 1.117 1.00 84.12 92 THR A N 1
ATOM 718 C CA . THR A 1 92 ? 1.457 -6.863 2.563 1.00 84.12 92 THR A CA 1
ATOM 719 C C . THR A 1 92 ? 1.015 -5.554 3.212 1.00 84.12 92 THR A C 1
ATOM 721 O O . THR A 1 92 ? 1.266 -4.482 2.663 1.00 84.12 92 THR A O 1
ATOM 724 N N . ALA A 1 93 ? 0.387 -5.637 4.384 1.00 84.19 93 ALA A N 1
ATOM 725 C CA . ALA A 1 93 ? 0.131 -4.495 5.250 1.00 84.19 93 ALA A CA 1
ATOM 726 C C . ALA A 1 93 ? 0.171 -4.903 6.729 1.00 84.19 93 ALA A C 1
ATOM 728 O O . ALA A 1 93 ? -0.189 -6.031 7.076 1.00 84.19 93 ALA A O 1
ATOM 729 N N . TYR A 1 94 ? 0.615 -3.996 7.593 1.00 84.88 94 TYR A N 1
ATOM 730 C CA . TYR A 1 94 ? 0.707 -4.206 9.038 1.00 84.88 94 TYR A CA 1
ATOM 731 C C . TYR A 1 94 ? 0.526 -2.881 9.795 1.00 84.88 94 TYR A C 1
ATOM 733 O O . TYR A 1 94 ? 0.759 -1.821 9.209 1.00 84.88 94 TYR A O 1
ATOM 741 N N . PRO A 1 95 ? 0.099 -2.905 11.071 1.00 84.81 95 PRO A N 1
ATOM 742 C CA . PRO A 1 95 ? 0.026 -1.696 11.880 1.00 84.81 95 PRO A CA 1
ATOM 743 C C . PRO A 1 95 ? 1.426 -1.117 12.086 1.00 84.81 95 PRO A C 1
ATOM 745 O O . PRO A 1 95 ? 2.380 -1.860 12.296 1.00 84.81 95 PRO A O 1
ATOM 748 N N . ALA A 1 96 ? 1.555 0.204 12.046 1.00 80.62 96 ALA A N 1
ATOM 749 C CA . ALA A 1 96 ? 2.800 0.895 12.365 1.00 80.62 96 ALA A CA 1
ATOM 750 C C . ALA A 1 96 ? 3.104 0.876 13.878 1.00 80.62 96 ALA A C 1
ATOM 752 O O . ALA A 1 96 ? 4.226 1.182 14.276 1.00 80.62 96 ALA A O 1
ATOM 753 N N . ASP A 1 97 ? 2.118 0.502 14.703 1.00 71.69 97 ASP A N 1
ATOM 754 C CA . ASP A 1 97 ? 2.229 0.376 16.156 1.00 71.69 97 ASP A CA 1
ATOM 755 C C . ASP A 1 97 ? 2.756 -1.008 16.543 1.00 71.69 97 ASP A C 1
ATOM 757 O O . ASP A 1 97 ? 2.030 -1.871 17.029 1.00 71.69 97 ASP A O 1
ATOM 761 N N . GLU A 1 98 ? 4.041 -1.214 16.313 1.00 50.66 98 GLU A N 1
ATOM 762 C CA . GLU A 1 98 ? 4.890 -2.049 17.152 1.00 50.66 98 GLU A CA 1
ATOM 763 C C . GLU A 1 98 ? 6.325 -1.749 16.740 1.00 50.66 98 GLU A C 1
ATOM 765 O O . GLU A 1 98 ? 6.668 -1.806 15.559 1.00 50.66 98 GLU A O 1
ATOM 770 N N . GLU A 1 99 ? 7.160 -1.404 17.720 1.00 50.50 99 GLU A N 1
ATOM 771 C CA . GLU A 1 99 ? 8.602 -1.553 17.584 1.00 50.50 99 GLU A CA 1
ATOM 772 C C . GLU A 1 99 ? 8.876 -2.923 16.953 1.00 50.50 99 GLU A C 1
ATOM 774 O O . GLU A 1 99 ? 8.703 -3.961 17.592 1.00 50.50 99 GLU A O 1
ATOM 779 N N . ASN A 1 100 ? 9.284 -2.939 15.689 1.00 37.69 100 ASN A N 1
ATOM 780 C CA . ASN A 1 100 ? 10.036 -4.052 15.153 1.00 37.69 100 ASN A CA 1
ATOM 781 C C . ASN A 1 100 ? 11.214 -3.485 14.344 1.00 37.69 100 ASN A C 1
ATOM 783 O O . ASN A 1 100 ? 10.976 -2.705 13.418 1.00 37.69 100 ASN A O 1
ATOM 787 N N . PRO A 1 101 ? 12.454 -3.798 14.764 1.00 43.16 101 PRO A N 1
ATOM 788 C CA . PRO A 1 101 ? 13.701 -3.314 14.173 1.00 43.16 101 PRO A CA 1
ATOM 789 C C . PRO A 1 101 ? 13.937 -3.795 12.737 1.00 43.16 101 PRO A C 1
ATOM 791 O O . PRO A 1 101 ? 13.325 -4.808 12.325 1.00 43.16 101 PRO A O 1
#

Radius of gyration: 12.69 Å; chains: 1; bounding box: 28×29×31 Å

Secondary structure (DSSP, 8-state):
----HHHHHHHHHHT-PEEPGGGTSS-TT-S-PPPHHHHHHHHHHS--EEEEEEESSS-TTSEEEEEEEE-TTS-EEEEEEESSSSS-EEEEEEES-S---